Protein AF-A0A3P7MUU9-F1 (afdb_monomer)

pLDDT: mean 81.84, std 16.46, range [28.83, 94.5]

Sequence (126 aa):
MATSKSPADFSVSDIGRLYEIPREAVNALGYQRLLPSNLIKQVDTLGELVTVIREPILEVSSCMSVVRPSFPALRMVLWGPFGTGKSVTLNQAVYLAYTQNMVIVQHPGGKPFVICAFNHHCVNMF

Organism: Cylicostephanus goldi (NCBI:txid71465)

Mean predicted aligned error: 6.77 Å

InterPro domains:
  IPR008092 Small ribosomal subunit protein mS29, metazoa [PR01716] (36-48)
  IPR008092 Small ribosomal subunit protein mS29, metazoa [PR01716] (54-65)
  IPR008092 Small ribosomal subunit protein mS29, metazoa [PR01716] (72-89)
  IPR019368 Small ribosomal subunit protein mS29 [PF10236] (52-109)
  IPR019368 Small ribosomal subunit protein mS29 [PTHR12810] (5-114)
  IPR027417 P-loop containing nucleoside triphosphate hydrolase [G3DSA:3.40.50.300] (55-126)
  IPR027417 P-loop containing nucleoside triphosphate hydrolase [SSF52540] (75-121)

Radius of gyration: 14.42 Å; Cα contacts (8 Å, |Δi|>4): 143; chains: 1; bounding box: 33×36×31 Å

Solvent-accessible surface area (backbone atoms only — not comparable to full-atom values): 8121 Å² total; per-residue (Å²): 130,64,40,83,68,56,65,81,74,61,50,84,88,45,51,73,38,46,30,49,53,56,67,69,56,43,60,75,68,47,36,88,75,66,50,57,71,73,57,39,53,45,27,72,71,69,75,47,52,69,48,68,38,49,69,69,47,50,54,51,41,56,57,58,73,70,66,52,91,92,50,82,78,63,79,47,75,80,82,77,68,88,92,73,48,57,72,56,46,50,52,54,50,51,51,40,38,53,79,67,73,42,59,82,81,82,77,89,62,100,59,91,58,67,56,66,76,41,72,98,68,82,78,86,85,132

Nearest PDB structures (foldseek):
  8any-assembly1_AX  TM=9.379E-01  e=3.685E-05  Homo sapiens
  7pnv-assembly1_X  TM=9.345E-01  e=2.238E-04  Mus musculus
  5aj4-assembly1_Ag  TM=9.241E-01  e=6.445E-04  Sus scrofa
  3j9m-assembly1_AX  TM=8.770E-01  e=2.868E-03  Homo sapiens

Foldseek 3Di:
DADADQLLPDDPVQAFGKHWDDVVLCVVVVVCQQADPVQNVVCVVVVTRIDGHHPVSNVLSVVVVPDDPVDPWDWDWDDDD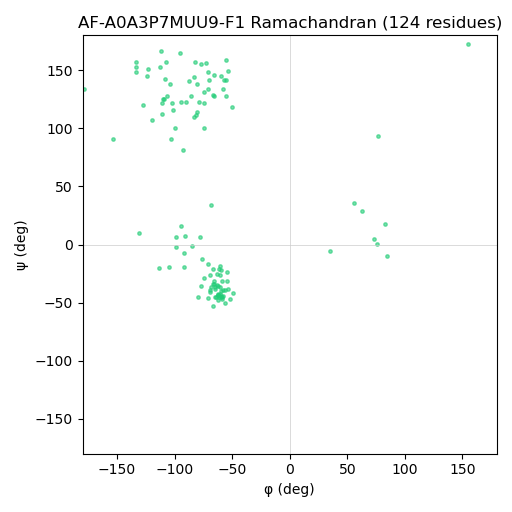PPPCSRVSVVSSVSNLVVVVWDFDDDRDPDTDTGGTDDPDDDDDD

Structure (mmCIF, N/CA/C/O backbone):
data_AF-A0A3P7MUU9-F1
#
_entry.id   AF-A0A3P7MUU9-F1
#
loop_
_atom_site.group_PDB
_atom_site.id
_atom_site.type_symbol
_atom_site.label_atom_id
_atom_site.label_alt_id
_atom_site.label_comp_id
_atom_site.label_asym_id
_atom_site.label_entity_id
_atom_site.label_seq_id
_atom_site.pdbx_PDB_ins_code
_atom_site.Cartn_x
_atom_site.Cartn_y
_atom_site.Cartn_z
_atom_site.occupancy
_atom_site.B_iso_or_equiv
_atom_site.auth_seq_id
_atom_site.auth_comp_id
_atom_site.auth_asym_id
_atom_site.auth_atom_id
_atom_site.pdbx_PDB_model_num
ATOM 1 N N . MET A 1 1 ? -17.676 9.908 -2.618 1.00 55.09 1 MET A N 1
ATOM 2 C CA . MET A 1 1 ? -17.886 8.472 -2.337 1.00 55.09 1 MET A CA 1
ATOM 3 C C . MET A 1 1 ? -16.626 7.726 -2.729 1.00 55.09 1 MET A C 1
ATOM 5 O O . MET A 1 1 ? -16.073 8.048 -3.777 1.00 55.09 1 MET A O 1
ATOM 9 N N . ALA A 1 2 ? -16.141 6.823 -1.875 1.00 69.88 2 ALA A N 1
ATOM 10 C CA . ALA A 1 2 ? -14.999 5.973 -2.192 1.00 69.88 2 ALA A CA 1
ATOM 11 C C . ALA A 1 2 ? -15.395 4.949 -3.268 1.00 69.88 2 ALA A C 1
ATOM 13 O O . ALA A 1 2 ? -16.531 4.476 -3.285 1.00 69.88 2 ALA A O 1
ATOM 14 N N . THR A 1 3 ? -14.489 4.657 -4.198 1.00 77.69 3 THR A N 1
ATOM 15 C CA . THR A 1 3 ? -14.711 3.619 -5.212 1.00 77.69 3 THR A CA 1
ATOM 16 C C . THR A 1 3 ? -14.374 2.238 -4.646 1.00 77.69 3 THR A C 1
ATOM 18 O O . THR A 1 3 ? -13.418 2.107 -3.883 1.00 77.69 3 THR A O 1
ATOM 21 N N . SER A 1 4 ? -15.124 1.207 -5.036 1.00 74.44 4 SER A N 1
ATOM 22 C CA . SER A 1 4 ? -14.898 -0.196 -4.645 1.00 74.44 4 SER A CA 1
ATOM 23 C C . SER A 1 4 ? -14.057 -0.984 -5.664 1.00 74.44 4 SER A C 1
ATOM 25 O O . SER A 1 4 ? -14.042 -2.213 -5.653 1.00 74.44 4 SER A O 1
ATOM 27 N N . LYS A 1 5 ? -13.373 -0.286 -6.580 1.00 82.62 5 LYS A N 1
ATOM 28 C CA . LYS A 1 5 ? -12.503 -0.896 -7.597 1.00 82.62 5 LYS A CA 1
ATOM 29 C C . LYS A 1 5 ? -11.281 -1.577 -6.966 1.00 82.62 5 LYS A C 1
ATOM 31 O O . LYS A 1 5 ? -10.700 -1.059 -6.012 1.00 82.62 5 LYS A O 1
ATOM 36 N N . SER A 1 6 ? -10.842 -2.683 -7.568 1.00 83.19 6 SER A N 1
ATOM 37 C CA . SER A 1 6 ? -9.568 -3.331 -7.235 1.00 83.19 6 SER A CA 1
ATOM 38 C C . SER A 1 6 ? -8.387 -2.483 -7.731 1.00 83.19 6 SER A C 1
ATOM 40 O O . SER A 1 6 ? -8.507 -1.853 -8.786 1.00 83.19 6 SER A O 1
ATOM 42 N N . PRO A 1 7 ? -7.218 -2.494 -7.056 1.00 85.44 7 PRO A N 1
ATOM 43 C CA . PRO A 1 7 ? -6.049 -1.752 -7.524 1.00 85.44 7 PRO A CA 1
ATOM 44 C C . PRO A 1 7 ? -5.528 -2.178 -8.904 1.00 85.44 7 PRO A C 1
ATOM 46 O O . PRO A 1 7 ? -4.814 -1.414 -9.550 1.00 85.44 7 PRO A O 1
ATOM 49 N N . ALA A 1 8 ? -5.899 -3.373 -9.371 1.00 87.25 8 ALA A N 1
ATOM 50 C CA . ALA A 1 8 ? -5.589 -3.850 -10.718 1.00 87.25 8 ALA A CA 1
ATOM 51 C C . ALA A 1 8 ? -6.349 -3.081 -11.817 1.00 87.25 8 ALA A C 1
ATOM 53 O O . ALA A 1 8 ? -5.847 -2.968 -12.931 1.00 87.25 8 ALA A O 1
ATOM 54 N N . ASP A 1 9 ? -7.517 -2.516 -11.493 1.00 90.75 9 ASP A N 1
ATOM 55 C CA . ASP A 1 9 ? -8.423 -1.863 -12.449 1.00 90.75 9 ASP A CA 1
ATOM 56 C C . ASP A 1 9 ? -8.284 -0.331 -12.450 1.00 90.75 9 ASP A C 1
ATOM 58 O O . ASP A 1 9 ? -9.091 0.389 -13.050 1.00 90.75 9 ASP A O 1
ATOM 62 N N . PHE A 1 10 ? -7.302 0.201 -11.719 1.00 92.62 10 PHE A N 1
ATOM 63 C CA . PHE A 1 10 ? -7.080 1.638 -11.643 1.00 92.62 10 PHE A CA 1
ATOM 64 C C . PHE A 1 10 ? -6.526 2.179 -12.958 1.00 92.62 10 PHE A C 1
ATOM 66 O O . PHE A 1 10 ? -5.577 1.652 -13.534 1.00 92.62 10 PHE A O 1
ATOM 73 N N . SER A 1 11 ? -7.106 3.291 -13.402 1.00 93.12 11 SER A N 1
ATOM 74 C CA . SER A 1 11 ? -6.651 4.036 -14.572 1.00 93.12 11 SER A CA 1
ATOM 75 C C . SER A 1 11 ? -6.068 5.388 -14.167 1.00 93.12 11 SER A C 1
ATOM 77 O O . SER A 1 11 ? -6.304 5.875 -13.060 1.00 93.12 11 SER A O 1
ATOM 79 N N . VAL A 1 12 ? -5.367 6.051 -15.091 1.00 94.12 12 VAL A N 1
ATOM 80 C CA . VAL A 1 12 ? -4.849 7.420 -14.888 1.00 94.12 12 VAL A CA 1
ATOM 81 C C . VAL A 1 12 ? -5.972 8.393 -14.489 1.00 94.12 12 VAL A C 1
ATOM 83 O O . VAL A 1 12 ? -5.756 9.306 -13.700 1.00 94.12 12 VAL A O 1
ATOM 86 N N . SER A 1 13 ? -7.203 8.158 -14.960 1.00 94.06 13 SER A N 1
ATOM 87 C CA . SER A 1 13 ? -8.374 8.980 -14.624 1.00 94.06 13 SER A CA 1
ATOM 88 C C . 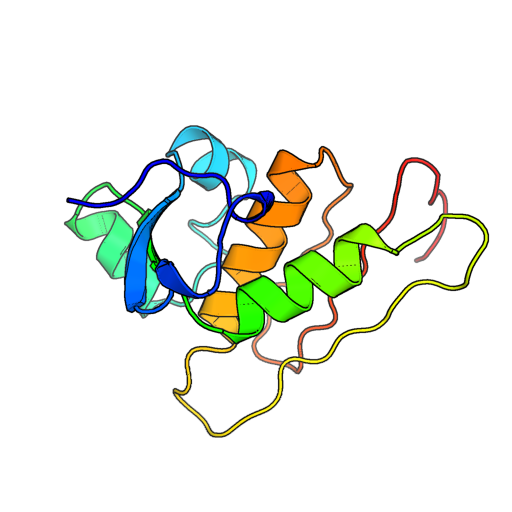SER A 1 13 ? -8.870 8.827 -13.177 1.00 94.06 13 SER A C 1
ATOM 90 O O . SER A 1 13 ? -9.640 9.660 -12.695 1.00 94.06 13 SER A O 1
ATOM 92 N N . ASP A 1 14 ? -8.450 7.766 -12.481 1.00 93.44 14 ASP A N 1
ATOM 93 C CA . ASP A 1 14 ? -8.825 7.498 -11.093 1.00 93.44 14 ASP A CA 1
ATOM 94 C C . ASP A 1 14 ? -7.824 8.094 -10.084 1.00 93.44 14 ASP A C 1
ATOM 96 O O . ASP A 1 14 ? -8.096 8.095 -8.882 1.00 93.44 14 ASP A O 1
ATOM 100 N N . ILE A 1 15 ? -6.693 8.642 -10.547 1.00 94.50 15 ILE A N 1
ATOM 101 C CA . ILE A 1 15 ? -5.696 9.292 -9.686 1.00 94.50 15 ILE A CA 1
ATOM 102 C C . ILE A 1 15 ? -6.351 10.438 -8.899 1.00 94.50 15 ILE A C 1
ATOM 104 O O . ILE A 1 15 ? -7.104 11.250 -9.434 1.00 94.50 15 ILE A O 1
ATOM 108 N N . GLY A 1 16 ? -6.067 10.497 -7.598 1.00 93.62 16 GLY A N 1
ATOM 109 C CA . GLY A 1 16 ? -6.631 11.481 -6.674 1.00 93.62 16 GLY A CA 1
ATOM 110 C C . GLY A 1 16 ? -7.998 11.099 -6.098 1.00 93.62 16 GLY A C 1
ATOM 111 O O . GLY A 1 16 ? -8.442 11.737 -5.143 1.00 93.62 16 GLY A O 1
ATOM 112 N N . ARG A 1 17 ? -8.657 10.048 -6.606 1.00 94.44 17 ARG A N 1
ATOM 113 C CA . ARG A 1 17 ? -9.897 9.532 -6.007 1.00 94.44 17 ARG A CA 1
ATOM 114 C C . ARG A 1 17 ? -9.603 8.715 -4.754 1.00 94.44 17 ARG A C 1
ATOM 116 O O . ARG A 1 17 ? -8.521 8.159 -4.587 1.00 94.44 17 ARG A O 1
ATOM 123 N N . LEU A 1 18 ? -10.599 8.634 -3.879 1.00 93.81 18 LEU A N 1
ATOM 124 C CA . LEU A 1 18 ? -10.582 7.753 -2.718 1.00 93.81 18 LEU A CA 1
ATOM 125 C C . LEU A 1 18 ? -11.112 6.376 -3.107 1.00 93.81 18 LEU A C 1
ATOM 127 O O . LEU A 1 18 ? -12.095 6.275 -3.845 1.00 93.81 18 LEU A O 1
ATOM 131 N N . TYR A 1 19 ? -10.493 5.333 -2.575 1.00 93.94 19 TYR A N 1
ATOM 132 C CA . TYR A 1 19 ? -10.994 3.970 -2.661 1.00 93.94 19 TYR A CA 1
ATOM 133 C C . TYR A 1 19 ? -10.923 3.296 -1.296 1.00 93.94 19 TYR A C 1
ATOM 135 O O . TYR A 1 19 ? -10.092 3.655 -0.455 1.00 93.94 19 TYR A O 1
ATOM 143 N N . GLU A 1 20 ? -11.814 2.340 -1.088 1.00 93.25 20 GLU A N 1
ATOM 144 C CA . GLU A 1 20 ? -11.927 1.596 0.160 1.00 93.25 20 GLU A CA 1
ATOM 145 C C . GLU A 1 20 ? -11.325 0.198 0.004 1.00 93.25 20 GLU A C 1
ATOM 147 O O . GLU A 1 20 ? -11.526 -0.471 -1.010 1.00 93.25 20 GLU A O 1
ATOM 152 N N . ILE A 1 21 ? -10.581 -0.242 1.017 1.00 92.31 21 ILE A N 1
ATOM 153 C CA . ILE A 1 21 ? -10.115 -1.622 1.138 1.00 92.31 21 ILE A CA 1
ATOM 154 C C . ILE A 1 21 ? -11.120 -2.381 2.020 1.00 92.31 21 ILE A C 1
ATOM 156 O O . ILE A 1 21 ? -11.304 -1.985 3.175 1.00 92.31 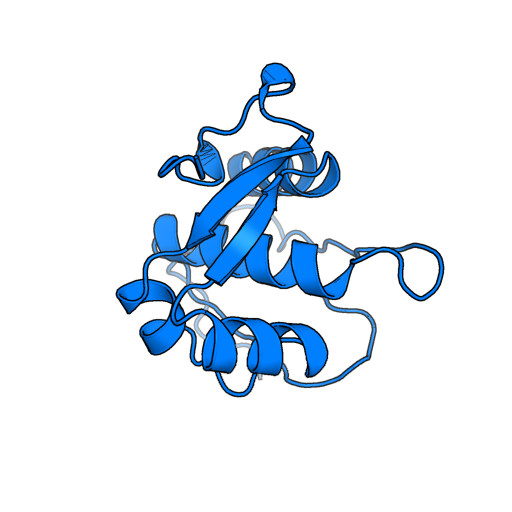21 ILE A O 1
ATOM 160 N N . PRO A 1 22 ? -11.733 -3.478 1.527 1.00 92.31 22 PRO A N 1
ATOM 161 C CA . PRO A 1 22 ? -12.727 -4.245 2.274 1.00 92.31 22 PRO A CA 1
ATOM 162 C C . PRO A 1 22 ? -12.189 -4.744 3.613 1.00 92.31 22 PRO A C 1
ATOM 164 O O . PRO A 1 22 ? -11.041 -5.194 3.712 1.00 92.31 22 PRO A O 1
ATOM 167 N N . ARG A 1 23 ? -13.031 -4.715 4.648 1.00 90.50 23 ARG A N 1
ATOM 168 C CA . ARG A 1 23 ? -12.651 -5.077 6.022 1.00 90.50 23 ARG A CA 1
ATOM 169 C C . ARG A 1 23 ? -12.135 -6.515 6.129 1.00 90.50 23 ARG A C 1
ATOM 171 O O . ARG A 1 23 ? -11.247 -6.794 6.934 1.00 90.50 23 ARG A O 1
ATOM 178 N N . GLU A 1 24 ? -12.643 -7.413 5.296 1.00 91.69 24 GLU A N 1
ATOM 179 C CA . GLU A 1 24 ? -12.192 -8.799 5.187 1.00 91.69 24 GLU A CA 1
ATOM 180 C C . GLU A 1 24 ? -10.705 -8.858 4.819 1.00 91.69 24 GLU A C 1
ATOM 182 O O . GLU A 1 24 ? -9.934 -9.567 5.465 1.00 91.69 24 GLU A O 1
ATOM 187 N N . ALA A 1 25 ? -10.284 -8.052 3.839 1.00 90.88 25 ALA A N 1
ATOM 188 C CA . ALA A 1 25 ? -8.889 -7.960 3.424 1.00 90.88 25 ALA A CA 1
ATOM 189 C C . ALA A 1 25 ? -8.018 -7.289 4.496 1.00 90.88 25 ALA A C 1
ATOM 191 O O . ALA A 1 25 ? -6.907 -7.745 4.754 1.00 90.88 25 ALA A O 1
ATOM 192 N N . VAL A 1 26 ? -8.530 -6.253 5.173 1.00 90.62 26 VAL A N 1
ATOM 193 C CA . VAL A 1 26 ? -7.829 -5.586 6.290 1.00 90.62 26 VAL A CA 1
ATOM 194 C C . VAL A 1 26 ? -7.499 -6.580 7.409 1.00 90.62 26 VAL A C 1
ATOM 196 O O . VAL A 1 26 ? -6.377 -6.588 7.926 1.00 90.62 26 VAL A O 1
ATOM 199 N N . ASN A 1 27 ? -8.457 -7.438 7.763 1.00 90.56 27 ASN A N 1
ATOM 200 C CA . ASN A 1 27 ? -8.278 -8.458 8.792 1.00 90.56 27 ASN A CA 1
ATOM 201 C C . ASN A 1 27 ? -7.337 -9.577 8.328 1.00 90.56 27 ASN A C 1
ATOM 203 O O . ASN A 1 27 ? -6.422 -9.937 9.068 1.00 90.56 27 ASN A O 1
ATOM 207 N N . ALA A 1 28 ? -7.517 -10.087 7.104 1.00 89.75 28 ALA A N 1
ATOM 208 C CA . ALA A 1 28 ? -6.673 -11.144 6.541 1.00 89.75 28 ALA A CA 1
ATOM 209 C C . ALA A 1 28 ? -5.196 -10.724 6.436 1.00 89.75 28 ALA A C 1
ATOM 211 O O . ALA A 1 28 ? -4.300 -11.524 6.697 1.00 89.75 28 ALA A O 1
ATOM 212 N N . LEU A 1 29 ? -4.942 -9.455 6.110 1.00 87.50 29 LEU A N 1
ATOM 213 C CA . LEU A 1 29 ? -3.595 -8.897 5.984 1.00 87.50 29 LEU A CA 1
ATOM 214 C C . LEU A 1 29 ? -2.999 -8.415 7.313 1.00 87.50 29 LEU A C 1
ATOM 216 O O . LEU A 1 29 ? -1.867 -7.940 7.334 1.00 87.50 29 LEU A O 1
ATOM 220 N N . GLY A 1 30 ? -3.727 -8.507 8.432 1.00 86.00 30 GLY A N 1
ATOM 221 C CA . GLY A 1 30 ? -3.214 -8.101 9.745 1.00 86.00 30 GLY A CA 1
ATOM 222 C C . GLY A 1 30 ? -2.870 -6.608 9.837 1.00 86.00 30 GLY A C 1
ATOM 223 O O . GLY A 1 30 ? -1.991 -6.203 10.604 1.00 86.00 30 GLY A O 1
ATOM 224 N N . TYR A 1 31 ? -3.561 -5.768 9.064 1.00 87.25 31 TYR A N 1
ATOM 225 C CA . TYR A 1 31 ? -3.274 -4.337 8.922 1.00 87.25 31 TYR A CA 1
ATOM 226 C C . TYR A 1 31 ? -3.352 -3.535 10.224 1.00 87.25 31 TYR A C 1
ATOM 228 O O . TYR A 1 31 ? -2.659 -2.529 10.362 1.00 87.25 31 TYR A O 1
ATOM 236 N N . GLN A 1 32 ? -4.062 -4.040 11.230 1.00 83.25 32 GLN A N 1
ATOM 237 C CA . GLN A 1 32 ? -4.072 -3.491 12.590 1.00 83.25 32 GLN A CA 1
ATOM 238 C C . GLN A 1 32 ? -2.668 -3.363 13.213 1.00 83.25 32 GLN A C 1
ATOM 240 O O . GLN A 1 32 ? -2.470 -2.563 14.122 1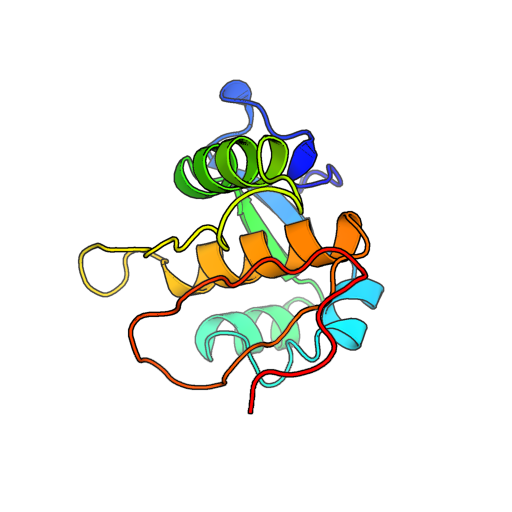.00 83.25 32 GLN A O 1
ATOM 245 N N . ARG A 1 33 ? -1.685 -4.149 12.746 1.00 81.19 33 ARG A N 1
ATOM 246 C CA . ARG A 1 33 ? -0.299 -4.126 13.250 1.00 81.19 33 ARG A CA 1
ATOM 247 C C . ARG A 1 33 ? 0.722 -3.626 12.228 1.00 81.19 33 ARG A C 1
ATOM 249 O O . ARG A 1 33 ? 1.827 -3.257 12.615 1.00 81.19 33 ARG A O 1
ATOM 256 N N . LEU A 1 34 ? 0.378 -3.658 10.940 1.00 82.62 34 LEU A N 1
ATOM 257 C CA . LEU A 1 34 ? 1.311 -3.415 9.833 1.00 82.62 34 LEU A CA 1
ATOM 258 C C . LEU A 1 34 ? 1.139 -2.038 9.176 1.00 82.62 34 LEU A C 1
ATOM 260 O O . LEU A 1 34 ? 2.058 -1.559 8.504 1.00 82.62 34 LEU A O 1
ATOM 264 N N . LEU A 1 35 ? -0.012 -1.387 9.365 1.00 85.50 35 LEU A N 1
ATOM 265 C CA . LEU A 1 35 ? -0.246 -0.047 8.836 1.00 85.50 35 LEU A CA 1
ATOM 266 C C . LEU A 1 35 ? 0.540 1.023 9.616 1.00 85.50 35 LEU A C 1
ATOM 268 O O . LEU A 1 35 ? 0.867 0.847 10.792 1.00 85.50 35 LEU A O 1
ATOM 272 N N . PRO A 1 36 ? 0.820 2.183 8.994 1.00 86.88 36 PRO A N 1
ATOM 273 C CA . PRO A 1 36 ? 1.318 3.349 9.714 1.00 86.88 36 PRO A CA 1
ATOM 274 C C . PRO A 1 36 ? 0.382 3.732 10.867 1.00 86.88 36 PRO A C 1
ATOM 276 O O . PRO A 1 36 ? -0.835 3.728 10.702 1.00 86.88 36 PRO A O 1
ATOM 279 N N . SER A 1 37 ? 0.940 4.150 12.004 1.00 87.06 37 SER A N 1
ATOM 280 C CA . SER A 1 37 ? 0.176 4.464 13.224 1.00 87.06 37 SER A CA 1
ATOM 281 C C . SER A 1 37 ? -0.963 5.466 13.008 1.00 87.06 37 SER A C 1
ATOM 283 O O . SER A 1 37 ? -2.045 5.305 13.564 1.00 87.06 37 SER A O 1
ATOM 285 N N . ASN A 1 38 ? -0.750 6.482 12.170 1.00 88.44 38 ASN A N 1
ATOM 286 C CA . ASN A 1 38 ? -1.785 7.463 11.836 1.00 88.44 38 ASN A CA 1
ATOM 287 C C . ASN A 1 38 ? -2.941 6.844 11.038 1.00 88.44 38 ASN A C 1
ATOM 289 O O . ASN A 1 38 ? -4.087 7.238 11.223 1.00 88.44 38 ASN A O 1
ATOM 293 N N . LEU A 1 39 ? -2.644 5.865 10.180 1.00 88.12 39 LEU A N 1
ATOM 294 C CA . LEU A 1 39 ? -3.652 5.176 9.382 1.00 88.12 39 LEU A CA 1
ATOM 295 C C . LEU A 1 39 ? -4.429 4.164 10.230 1.00 88.12 39 LEU A C 1
ATOM 297 O O . LEU A 1 39 ? -5.637 4.069 10.069 1.00 88.12 39 LEU A O 1
ATOM 301 N N . ILE A 1 40 ? -3.774 3.493 11.186 1.00 91.06 40 ILE A N 1
ATOM 302 C CA . ILE A 1 40 ? -4.460 2.651 12.184 1.00 91.06 40 ILE A CA 1
ATOM 303 C C . ILE A 1 40 ? -5.501 3.484 12.937 1.00 91.06 40 ILE A C 1
ATOM 305 O O . ILE A 1 40 ? -6.672 3.134 12.940 1.00 91.06 40 ILE A O 1
ATOM 309 N N . LYS A 1 41 ? -5.112 4.653 13.465 1.00 92.19 41 LYS A N 1
ATOM 310 C CA . LYS A 1 41 ? -6.046 5.553 14.165 1.00 92.19 41 LYS A CA 1
ATOM 311 C C . LYS A 1 41 ? -7.225 5.985 13.292 1.00 92.19 41 LYS A C 1
ATOM 313 O O . LYS A 1 41 ? -8.340 6.098 13.792 1.00 92.19 41 LYS A O 1
ATOM 318 N N . GLN A 1 42 ? -6.986 6.251 12.006 1.00 91.62 42 GLN A N 1
ATOM 319 C CA . GLN A 1 42 ? -8.052 6.601 11.066 1.00 91.62 42 GLN A CA 1
ATOM 320 C C . GLN A 1 42 ? -9.033 5.437 10.889 1.00 91.62 42 GLN A C 1
ATOM 322 O O . GLN A 1 42 ? -10.238 5.662 10.955 1.00 91.62 42 GLN A O 1
ATOM 327 N N . VAL A 1 43 ? -8.529 4.212 10.720 1.00 91.56 43 VAL A N 1
ATOM 328 C CA . VAL A 1 43 ? -9.365 3.005 10.620 1.00 91.56 43 VAL A CA 1
ATOM 329 C C . VAL A 1 43 ? -10.148 2.776 11.909 1.00 91.56 43 VAL A C 1
ATOM 331 O O . VAL A 1 43 ? -11.343 2.510 11.844 1.00 91.56 43 VAL A O 1
ATOM 334 N N . ASP A 1 44 ? -9.516 2.942 13.071 1.00 91.38 44 ASP A N 1
ATOM 335 C CA . ASP A 1 44 ? -10.177 2.784 14.372 1.00 91.38 44 ASP A CA 1
ATOM 336 C C . ASP A 1 44 ? -11.292 3.821 14.576 1.00 91.38 44 ASP A C 1
ATOM 338 O O . ASP A 1 44 ? -12.321 3.522 15.176 1.00 91.38 44 ASP A O 1
ATOM 342 N N . THR A 1 45 ? -11.102 5.041 14.063 1.00 93.62 45 THR A N 1
ATOM 343 C CA . THR A 1 45 ? -12.069 6.140 14.210 1.00 93.62 45 THR A CA 1
ATOM 344 C C . THR A 1 45 ? -13.228 6.028 13.220 1.00 93.62 45 THR A C 1
ATOM 346 O O . THR A 1 45 ? -14.377 6.245 13.594 1.00 93.62 45 THR A O 1
ATOM 349 N N . LEU A 1 46 ? -12.935 5.733 11.951 1.00 91.88 46 LEU A N 1
ATOM 350 C CA . LEU A 1 46 ? -13.931 5.728 10.874 1.00 91.88 46 LEU A CA 1
ATOM 351 C C . LEU A 1 46 ? -14.569 4.350 10.657 1.00 91.88 46 LEU A C 1
ATOM 353 O O . LEU A 1 46 ? -15.628 4.249 10.048 1.00 91.88 46 LEU A O 1
ATOM 357 N N . GLY A 1 47 ? -13.934 3.280 11.136 1.00 90.31 47 GLY A N 1
ATOM 358 C CA . GLY A 1 47 ? -14.353 1.900 10.890 1.00 90.31 47 GLY A CA 1
ATOM 359 C C . GLY A 1 47 ? -14.081 1.405 9.464 1.00 90.31 47 GLY A C 1
ATOM 360 O O . GLY A 1 47 ? -14.460 0.281 9.132 1.00 90.31 47 GLY A O 1
ATOM 361 N N . GLU A 1 48 ? -13.421 2.201 8.627 1.00 92.19 48 GLU A N 1
ATOM 362 C CA . GLU A 1 48 ? -13.134 1.912 7.219 1.00 92.19 48 GLU A CA 1
ATOM 363 C C . GLU A 1 48 ? -11.669 2.221 6.887 1.00 92.19 48 GLU A C 1
ATOM 365 O O . GLU A 1 48 ? -11.060 3.133 7.456 1.00 92.19 48 GLU A O 1
ATOM 370 N N . LEU A 1 49 ? -11.090 1.465 5.949 1.00 92.38 49 LEU A N 1
ATOM 371 C CA . LEU A 1 49 ? -9.758 1.746 5.416 1.00 92.38 49 LEU A CA 1
ATOM 372 C C . LEU A 1 49 ? -9.880 2.380 4.034 1.00 92.38 49 LEU A C 1
ATOM 374 O O . LEU A 1 49 ? -9.877 1.697 3.012 1.00 92.38 49 LEU A O 1
ATOM 378 N N . VAL A 1 50 ? -9.946 3.708 4.018 1.00 93.25 50 VAL A N 1
ATOM 379 C CA . VAL A 1 50 ? -10.042 4.498 2.789 1.00 93.25 50 VAL A CA 1
ATOM 380 C C . VAL A 1 50 ? -8.714 5.190 2.504 1.00 93.25 50 VAL A C 1
ATOM 382 O O . VAL A 1 50 ? -8.158 5.886 3.358 1.00 93.25 50 VAL A O 1
ATOM 385 N N . THR A 1 51 ? -8.198 5.016 1.286 1.00 92.31 51 THR A N 1
ATOM 386 C CA . THR A 1 51 ? -6.931 5.622 0.850 1.00 92.31 51 THR A CA 1
ATOM 387 C C . THR A 1 51 ? -7.060 6.272 -0.527 1.00 92.31 51 THR A C 1
ATOM 389 O O . THR A 1 51 ? -7.953 5.956 -1.309 1.00 92.31 51 THR A O 1
ATOM 392 N N . VAL A 1 52 ? -6.177 7.229 -0.824 1.00 94.38 52 VAL A N 1
ATOM 393 C CA . VAL A 1 52 ? -6.142 7.922 -2.122 1.00 94.38 52 VAL A CA 1
ATOM 394 C C . VAL A 1 52 ? -5.417 7.060 -3.157 1.00 94.38 52 VAL A C 1
ATOM 396 O O . VAL A 1 52 ? -4.357 6.501 -2.865 1.00 94.38 52 VAL A O 1
ATOM 399 N N . ILE A 1 53 ? -5.945 7.007 -4.379 1.00 94.25 53 ILE A N 1
ATOM 400 C CA . ILE A 1 53 ? -5.276 6.423 -5.545 1.00 94.25 53 ILE A CA 1
ATOM 401 C C . ILE A 1 53 ? -4.179 7.383 -6.006 1.00 94.25 53 ILE A C 1
ATOM 403 O O . ILE A 1 53 ? -4.439 8.547 -6.315 1.00 94.25 53 ILE A O 1
ATOM 407 N N . ARG A 1 54 ? -2.936 6.905 -6.046 1.00 93.12 54 ARG A N 1
ATOM 408 C CA . ARG A 1 54 ? -1.755 7.707 -6.399 1.00 93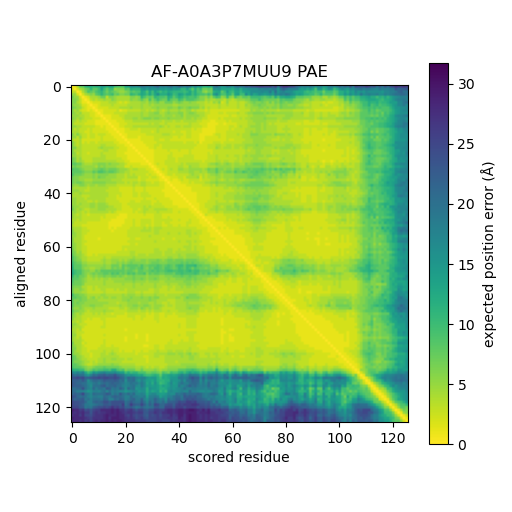.12 54 ARG A CA 1
ATOM 409 C C . ARG A 1 54 ? -1.040 7.060 -7.575 1.00 93.12 54 ARG A C 1
ATOM 411 O O . ARG A 1 54 ? -1.049 5.844 -7.698 1.00 93.12 54 ARG A O 1
ATOM 418 N N . GLU A 1 55 ? -0.368 7.855 -8.392 1.00 94.31 55 GLU A N 1
ATOM 419 C CA . GLU A 1 55 ? 0.374 7.362 -9.560 1.00 94.31 55 GLU A CA 1
ATOM 420 C C . GLU A 1 55 ? 1.315 6.171 -9.264 1.00 94.31 55 GLU A C 1
ATOM 422 O O . GLU A 1 55 ? 1.241 5.184 -9.997 1.00 94.31 55 GLU A O 1
ATOM 427 N N . PRO A 1 56 ? 2.070 6.130 -8.141 1.00 93.50 56 PRO A N 1
ATOM 428 C CA . PRO A 1 56 ? 2.960 5.004 -7.864 1.00 93.50 56 PRO A CA 1
ATOM 429 C C . PRO A 1 56 ? 2.269 3.636 -7.751 1.00 93.50 56 PRO A C 1
ATOM 431 O O . PRO A 1 56 ? 2.911 2.620 -7.999 1.00 93.50 56 PRO A O 1
ATOM 434 N N . ILE A 1 57 ? 0.980 3.563 -7.380 1.00 93.38 57 ILE A N 1
ATOM 435 C CA . ILE A 1 57 ? 0.289 2.262 -7.320 1.00 93.38 57 ILE A CA 1
ATOM 436 C C . ILE A 1 57 ? -0.052 1.731 -8.723 1.00 93.38 57 ILE A C 1
ATOM 438 O O . ILE A 1 57 ? -0.036 0.519 -8.926 1.00 93.38 57 ILE A O 1
ATOM 442 N N . LEU A 1 58 ? -0.274 2.610 -9.708 1.00 93.88 58 LEU A N 1
ATOM 443 C CA . LEU A 1 58 ? -0.479 2.209 -11.106 1.00 93.88 58 LEU A CA 1
ATOM 444 C C . LEU A 1 58 ? 0.819 1.655 -11.709 1.00 93.88 58 LEU A C 1
ATOM 446 O O . LEU A 1 58 ? 0.791 0.642 -12.412 1.00 93.88 58 LEU A O 1
ATOM 450 N N . GLU A 1 59 ? 1.960 2.278 -11.400 1.00 92.00 59 GLU A N 1
ATOM 451 C CA . GLU A 1 59 ? 3.277 1.781 -11.816 1.00 92.00 59 GLU A CA 1
ATOM 452 C C . GLU A 1 59 ? 3.575 0.410 -11.208 1.00 92.00 59 GLU A C 1
ATOM 454 O O . GLU A 1 59 ? 3.950 -0.518 -11.924 1.00 92.00 59 GLU A O 1
ATOM 459 N N . VAL A 1 60 ? 3.347 0.247 -9.899 1.00 91.69 60 VAL A N 1
ATOM 460 C CA . VAL A 1 60 ? 3.526 -1.046 -9.223 1.00 91.69 60 VAL A CA 1
ATOM 461 C C . VAL A 1 60 ? 2.609 -2.110 -9.825 1.00 91.69 60 VAL A C 1
ATOM 463 O O . VAL A 1 60 ? 3.071 -3.219 -10.082 1.00 91.69 60 VAL A O 1
ATOM 466 N N . SER A 1 61 ? 1.347 -1.776 -10.111 1.00 91.94 61 SER A N 1
ATOM 467 C CA . SER A 1 61 ? 0.404 -2.691 -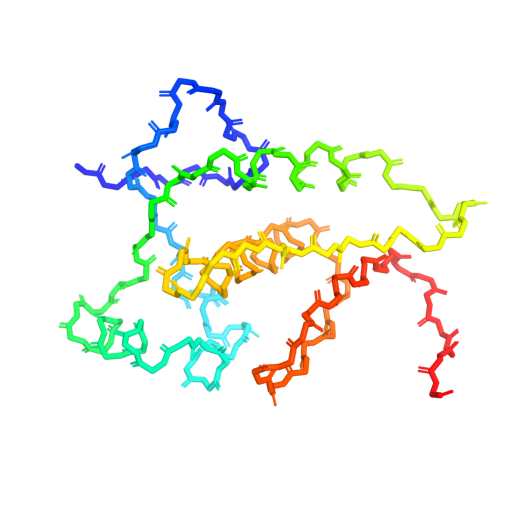10.764 1.00 91.94 61 SER A CA 1
ATOM 468 C C . SER A 1 61 ? 0.892 -3.139 -12.144 1.00 91.94 61 SER A C 1
ATOM 470 O O . SER A 1 61 ? 0.939 -4.336 -12.442 1.00 91.94 61 SER A O 1
ATOM 472 N N . SER A 1 62 ? 1.375 -2.191 -12.949 1.00 92.19 62 SER A N 1
ATOM 473 C CA . SER A 1 62 ? 1.945 -2.465 -14.273 1.00 92.19 62 SER A CA 1
ATOM 474 C C . SER A 1 62 ? 3.176 -3.370 -14.177 1.00 92.19 62 SER A C 1
ATOM 476 O O . SER A 1 62 ? 3.271 -4.370 -14.890 1.00 92.19 62 SER A O 1
ATOM 478 N N . CYS A 1 63 ? 4.083 -3.085 -13.242 1.00 89.62 63 CYS A N 1
ATOM 479 C CA . CYS A 1 63 ? 5.263 -3.901 -12.970 1.00 89.62 63 CYS A CA 1
ATOM 480 C C . CYS A 1 63 ? 4.903 -5.319 -12.505 1.00 89.62 63 CYS A C 1
ATOM 482 O O . CYS A 1 63 ? 5.497 -6.285 -12.980 1.00 89.62 63 CYS A O 1
ATOM 484 N N . MET A 1 64 ? 3.919 -5.467 -11.615 1.00 86.44 64 MET A N 1
ATOM 485 C CA . MET A 1 64 ? 3.456 -6.776 -11.141 1.00 86.44 64 MET A CA 1
ATOM 486 C C . MET A 1 64 ? 2.806 -7.603 -12.257 1.00 86.44 64 MET A C 1
ATOM 488 O O . MET A 1 64 ? 2.989 -8.818 -12.285 1.00 86.44 64 MET A O 1
ATOM 492 N N . SER A 1 65 ? 2.117 -6.963 -13.209 1.00 87.81 65 SER A N 1
ATOM 493 C CA . SER A 1 65 ? 1.439 -7.653 -14.319 1.00 87.81 65 SER A CA 1
ATOM 494 C C . SER A 1 65 ? 2.385 -8.408 -15.265 1.00 87.81 65 SER A C 1
ATOM 496 O O . SER A 1 65 ? 1.983 -9.384 -15.896 1.00 87.81 65 SER A O 1
ATOM 498 N N . VAL A 1 66 ? 3.653 -7.987 -15.350 1.00 87.06 66 VAL A N 1
ATOM 499 C CA . VAL A 1 66 ? 4.657 -8.591 -16.242 1.00 87.06 66 VAL A CA 1
ATOM 500 C C . VAL A 1 66 ? 5.576 -9.590 -15.537 1.00 87.06 66 VAL A C 1
ATOM 502 O O . VAL A 1 66 ? 6.421 -10.206 -16.193 1.00 87.06 66 VAL A O 1
ATOM 505 N N . VAL A 1 67 ? 5.428 -9.780 -14.221 1.00 84.50 67 VAL A N 1
ATOM 506 C CA . VAL A 1 67 ? 6.233 -10.740 -13.453 1.00 84.50 67 VAL A CA 1
ATOM 507 C C . VAL A 1 67 ? 5.917 -12.158 -13.919 1.00 84.50 67 VAL A C 1
ATOM 509 O O . VAL A 1 67 ? 4.763 -12.584 -13.931 1.00 84.50 67 VAL A O 1
ATOM 512 N N . ARG A 1 68 ? 6.957 -12.924 -14.269 1.00 81.88 68 ARG A N 1
ATOM 513 C CA . ARG A 1 68 ? 6.822 -14.340 -14.632 1.00 81.88 68 ARG A CA 1
ATOM 514 C C . ARG A 1 68 ? 7.719 -15.209 -13.752 1.00 81.88 68 ARG A C 1
ATOM 516 O O . ARG A 1 68 ? 8.849 -14.803 -13.485 1.00 81.88 68 ARG A O 1
ATOM 523 N N . PRO A 1 69 ? 7.290 -16.434 -13.396 1.00 79.12 69 PRO A N 1
ATOM 524 C CA . PRO A 1 69 ? 8.097 -17.358 -12.592 1.00 79.12 69 PRO A CA 1
ATOM 525 C C . PRO A 1 69 ? 9.425 -17.773 -13.242 1.00 79.12 69 PRO A C 1
ATOM 527 O O . PRO A 1 69 ? 10.334 -18.219 -12.555 1.00 79.12 69 PRO A O 1
ATOM 530 N N . SER A 1 70 ? 9.541 -17.645 -14.568 1.00 86.19 70 SER A N 1
ATOM 531 C CA . SER A 1 70 ? 10.746 -18.002 -15.325 1.00 86.19 70 SER A CA 1
ATOM 532 C C . SER A 1 70 ? 11.884 -16.984 -15.204 1.00 86.19 70 SER A C 1
ATOM 534 O O . SER A 1 70 ? 12.992 -17.268 -15.650 1.00 86.19 70 SER A O 1
ATOM 536 N N . PHE A 1 71 ? 11.615 -15.790 -14.671 1.00 82.00 71 PHE A N 1
ATOM 537 C CA . PHE A 1 71 ? 12.609 -14.734 -14.496 1.00 82.00 71 PHE A CA 1
ATOM 538 C C . PHE A 1 71 ? 12.978 -14.579 -13.016 1.00 82.00 71 PHE A C 1
ATOM 540 O O . PHE A 1 71 ? 12.186 -14.936 -12.141 1.00 82.00 71 PHE A O 1
ATOM 547 N N . PRO A 1 72 ? 14.164 -14.024 -12.710 1.00 85.44 72 PRO A N 1
ATOM 548 C CA . PRO A 1 72 ? 14.518 -13.656 -11.345 1.00 85.44 72 PRO A CA 1
ATOM 549 C C . PRO A 1 72 ? 13.458 -12.751 -10.704 1.00 85.44 72 PRO A C 1
ATOM 551 O O . PRO A 1 72 ? 12.824 -11.945 -11.385 1.00 85.44 72 PRO A O 1
ATOM 554 N N . ALA A 1 73 ? 13.303 -12.860 -9.382 1.00 80.94 73 ALA A N 1
ATOM 555 C CA . ALA A 1 73 ? 12.326 -12.077 -8.634 1.00 80.94 73 ALA A CA 1
ATOM 556 C C . ALA A 1 73 ? 12.505 -10.566 -8.870 1.00 80.94 73 ALA A C 1
ATOM 558 O O . ALA A 1 73 ? 13.599 -10.019 -8.690 1.00 80.94 73 ALA A O 1
ATOM 559 N N . LEU A 1 74 ? 11.412 -9.893 -9.240 1.00 82.62 74 LEU A N 1
ATOM 560 C CA . LEU A 1 74 ? 11.379 -8.445 -9.415 1.00 82.62 74 LEU A CA 1
ATOM 561 C C . LEU A 1 74 ? 11.589 -7.756 -8.061 1.00 82.62 74 LEU A C 1
ATOM 563 O O . LEU A 1 74 ? 10.888 -8.048 -7.095 1.00 82.62 74 LEU A O 1
ATOM 567 N N . ARG A 1 75 ? 12.540 -6.818 -8.000 1.00 85.19 75 ARG A N 1
ATOM 568 C CA . ARG A 1 75 ? 12.830 -6.019 -6.802 1.00 85.19 75 ARG A CA 1
ATOM 569 C C . ARG A 1 75 ? 12.420 -4.576 -7.048 1.00 85.19 75 ARG A C 1
ATOM 571 O O . ARG A 1 75 ? 13.038 -3.889 -7.854 1.00 85.19 75 ARG A O 1
ATOM 578 N N . MET A 1 76 ? 11.393 -4.124 -6.337 1.00 84.75 76 MET A N 1
ATOM 579 C CA . MET A 1 76 ? 10.912 -2.743 -6.397 1.00 84.75 76 MET A CA 1
ATOM 580 C C . MET A 1 76 ? 11.269 -2.001 -5.111 1.00 84.75 76 MET A C 1
ATOM 582 O O . MET A 1 76 ? 11.193 -2.571 -4.022 1.00 84.75 76 MET A O 1
ATOM 586 N N . VAL A 1 77 ? 11.631 -0.723 -5.242 1.00 87.00 77 VAL A N 1
ATOM 587 C CA . VAL A 1 77 ? 11.936 0.164 -4.114 1.00 87.00 77 VAL A CA 1
ATOM 588 C C . VAL A 1 77 ? 11.102 1.432 -4.244 1.00 87.00 77 VAL A C 1
ATOM 590 O O . VAL A 1 77 ? 11.240 2.177 -5.209 1.00 87.00 77 VAL A O 1
ATOM 593 N N . LEU A 1 78 ? 10.263 1.701 -3.243 1.00 87.62 78 LEU A N 1
ATOM 594 C CA . LEU A 1 78 ? 9.552 2.973 -3.130 1.00 87.62 78 LEU A CA 1
ATOM 595 C C . LEU A 1 78 ? 10.474 4.006 -2.471 1.00 87.62 78 LEU A C 1
ATOM 597 O O . LEU A 1 78 ? 10.768 3.919 -1.276 1.00 87.62 78 LEU A O 1
ATOM 601 N N . TRP A 1 79 ? 10.919 4.993 -3.243 1.00 88.31 79 TRP A N 1
ATOM 602 C CA . TRP A 1 79 ? 11.811 6.067 -2.798 1.00 88.31 79 TRP A CA 1
ATOM 603 C C . TRP A 1 79 ? 11.107 7.431 -2.804 1.00 88.31 79 TRP A C 1
ATOM 605 O O . TRP A 1 79 ? 10.159 7.658 -3.548 1.00 88.31 79 TRP A O 1
ATOM 615 N N . GLY A 1 80 ? 11.563 8.345 -1.944 1.00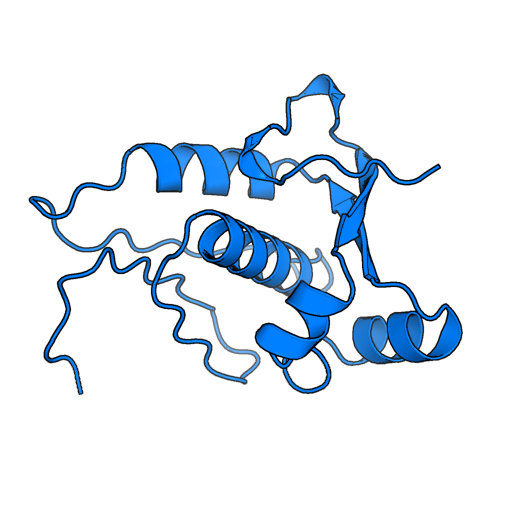 88.31 80 GLY A N 1
ATOM 616 C CA . GLY A 1 80 ? 11.104 9.734 -1.921 1.00 88.31 80 GLY A CA 1
ATOM 617 C C . GLY A 1 80 ? 11.260 10.406 -0.552 1.00 88.31 80 GLY A C 1
ATOM 618 O O . GLY A 1 80 ? 11.551 9.721 0.437 1.00 88.31 80 GLY A O 1
ATOM 619 N N . PRO A 1 81 ? 11.009 11.725 -0.453 1.00 91.25 81 PRO A N 1
ATOM 620 C CA . PRO A 1 81 ? 11.109 12.492 0.794 1.00 91.25 81 PRO A CA 1
ATOM 621 C C . PRO A 1 81 ? 10.269 11.927 1.949 1.00 91.25 81 PRO A C 1
ATOM 623 O O . PRO A 1 81 ? 9.311 11.175 1.737 1.00 91.25 81 PRO A O 1
ATOM 626 N N . PHE A 1 82 ? 10.606 12.272 3.193 1.00 86.25 82 PHE A N 1
ATOM 627 C CA . PHE A 1 82 ? 9.817 11.876 4.366 1.00 86.25 82 PHE A CA 1
ATOM 628 C C . PHE A 1 82 ? 8.372 12.405 4.276 1.00 86.25 82 PHE A C 1
ATOM 630 O O . PHE A 1 82 ? 8.129 13.465 3.713 1.00 86.25 82 PHE A O 1
ATOM 637 N N . GLY A 1 83 ? 7.397 11.639 4.778 1.00 85.50 83 GLY A N 1
ATOM 638 C CA . GLY A 1 83 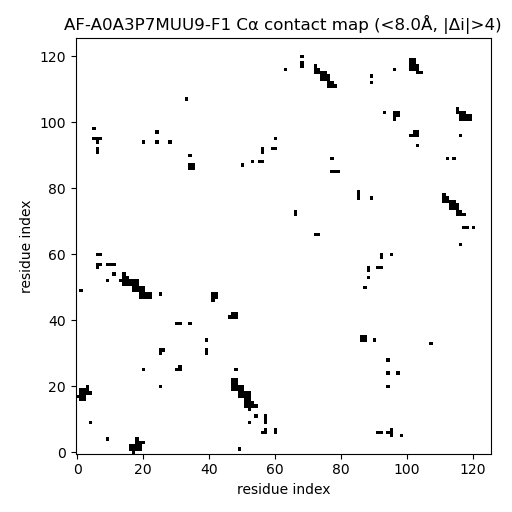? 5.982 12.045 4.770 1.00 85.50 83 GLY A CA 1
ATOM 639 C C . GLY A 1 83 ? 5.254 11.942 3.421 1.00 85.50 83 GLY A C 1
ATOM 640 O O . GLY A 1 83 ? 4.060 12.192 3.356 1.00 85.50 83 GLY A O 1
ATOM 641 N N . THR A 1 84 ? 5.912 11.498 2.347 1.00 89.00 84 THR A N 1
ATOM 642 C CA . THR A 1 84 ? 5.303 11.411 1.001 1.00 89.00 84 THR A CA 1
ATOM 643 C C . THR A 1 84 ? 4.369 10.222 0.783 1.00 89.00 84 THR A C 1
ATOM 645 O O . THR A 1 84 ? 3.930 10.019 -0.341 1.00 89.00 84 THR A O 1
ATOM 648 N N . GLY A 1 85 ? 4.047 9.424 1.806 1.00 88.12 85 GLY A N 1
ATOM 649 C CA . GLY A 1 85 ? 3.069 8.330 1.703 1.00 88.12 85 GLY A CA 1
ATOM 650 C C . GLY A 1 85 ? 3.590 7.004 1.129 1.00 88.12 85 GLY A C 1
ATOM 651 O O . GLY A 1 85 ? 2.784 6.159 0.762 1.00 88.12 85 GLY A O 1
ATOM 652 N N . LYS A 1 86 ? 4.913 6.781 1.091 1.00 89.69 86 LYS A N 1
ATOM 653 C CA . LYS A 1 86 ? 5.526 5.513 0.629 1.00 89.69 86 LYS A CA 1
ATOM 654 C C . LYS A 1 86 ? 4.943 4.275 1.315 1.00 89.69 86 LYS A C 1
ATOM 656 O O . LYS A 1 86 ? 4.582 3.312 0.654 1.00 89.69 86 LYS A O 1
ATOM 661 N N . SER A 1 87 ? 4.811 4.318 2.642 1.00 88.25 87 SER A N 1
ATOM 662 C CA . SER A 1 87 ? 4.239 3.212 3.418 1.00 88.25 87 SER A CA 1
ATOM 663 C C . SER A 1 87 ? 2.763 2.979 3.097 1.00 88.25 87 SER A C 1
ATOM 665 O O . SER A 1 87 ? 2.309 1.845 3.157 1.00 88.25 87 SER A O 1
ATOM 667 N N . VAL A 1 88 ? 2.010 4.025 2.739 1.00 90.00 88 VAL A N 1
ATOM 668 C CA . VAL A 1 88 ? 0.615 3.870 2.302 1.00 90.00 88 VAL A CA 1
ATOM 669 C C . VAL A 1 88 ? 0.598 3.121 0.974 1.00 90.00 88 VAL A C 1
ATOM 671 O O . VAL A 1 88 ? -0.002 2.058 0.910 1.00 90.00 88 VAL A O 1
ATOM 674 N N . THR A 1 89 ? 1.351 3.588 -0.027 1.00 91.31 89 THR A N 1
ATOM 675 C CA . THR A 1 89 ? 1.471 2.922 -1.337 1.00 91.31 89 THR A CA 1
ATOM 676 C C . THR A 1 89 ? 1.945 1.472 -1.227 1.00 91.31 89 THR A C 1
ATOM 678 O O . THR A 1 89 ? 1.415 0.609 -1.918 1.00 91.31 89 THR A O 1
ATOM 681 N N . LEU A 1 90 ? 2.884 1.167 -0.327 1.00 89.94 90 LEU A N 1
ATOM 682 C CA . LEU A 1 90 ? 3.301 -0.212 -0.069 1.00 89.94 90 LEU A CA 1
ATOM 683 C C . LEU A 1 90 ? 2.128 -1.090 0.381 1.00 89.94 90 LEU A C 1
ATOM 685 O O . LEU A 1 90 ? 1.958 -2.184 -0.141 1.00 89.94 90 LEU A O 1
ATOM 689 N N . ASN A 1 91 ? 1.317 -0.624 1.332 1.00 89.56 91 ASN A N 1
ATOM 690 C CA . ASN A 1 91 ? 0.155 -1.391 1.777 1.00 89.56 91 ASN A CA 1
ATOM 691 C C . ASN A 1 91 ? -0.873 -1.534 0.641 1.00 89.56 91 ASN A C 1
ATOM 693 O O . ASN A 1 91 ? -1.411 -2.615 0.449 1.00 89.56 91 ASN A O 1
ATOM 697 N N . GLN A 1 92 ? -1.060 -0.515 -0.203 1.00 91.50 92 GLN A N 1
ATOM 698 C CA . GLN A 1 92 ? -1.896 -0.646 -1.406 1.00 91.50 92 GLN A CA 1
ATOM 699 C C . GLN A 1 92 ? -1.373 -1.744 -2.353 1.00 91.50 92 GLN A C 1
ATOM 701 O O . GLN A 1 92 ? -2.161 -2.526 -2.879 1.00 91.50 92 GLN A O 1
ATOM 706 N N . ALA A 1 93 ? -0.051 -1.853 -2.522 1.00 91.25 93 ALA A N 1
ATOM 707 C CA . ALA A 1 93 ? 0.575 -2.912 -3.313 1.00 91.25 93 ALA A CA 1
ATOM 708 C C . ALA A 1 93 ? 0.442 -4.303 -2.667 1.00 91.25 93 ALA A C 1
ATOM 710 O O . ALA A 1 93 ? 0.230 -5.291 -3.362 1.00 91.25 93 ALA A O 1
ATOM 711 N N . VAL A 1 94 ? 0.515 -4.390 -1.336 1.00 89.88 94 VAL A N 1
ATOM 712 C CA . VAL A 1 94 ? 0.238 -5.633 -0.598 1.00 89.88 94 VAL A CA 1
ATOM 713 C C . VAL A 1 94 ? -1.214 -6.069 -0.807 1.00 89.88 94 VAL A C 1
ATOM 715 O O . VAL A 1 94 ? -1.468 -7.244 -1.058 1.00 89.88 94 VAL A O 1
ATOM 718 N N . TYR A 1 95 ? -2.163 -5.133 -0.764 1.00 91.25 95 TYR A N 1
ATOM 719 C CA . TYR A 1 95 ? -3.562 -5.426 -1.066 1.00 91.25 95 TYR A CA 1
ATOM 720 C C . TYR A 1 95 ? -3.762 -5.856 -2.529 1.00 91.25 95 TYR A C 1
ATOM 722 O O . TYR A 1 95 ? -4.510 -6.793 -2.789 1.00 91.25 95 TYR A O 1
ATOM 730 N N . LEU A 1 96 ? -3.047 -5.254 -3.483 1.00 91.44 96 LEU A N 1
ATOM 731 C CA . LEU A 1 96 ? -3.032 -5.725 -4.873 1.00 91.44 96 LEU A CA 1
ATOM 732 C C . LEU A 1 96 ? -2.516 -7.171 -4.990 1.00 91.44 96 LEU A C 1
ATOM 734 O O . LEU A 1 96 ? -3.114 -7.988 -5.683 1.00 91.44 96 LEU A O 1
ATOM 738 N N . ALA A 1 97 ? -1.432 -7.515 -4.293 1.00 89.31 97 ALA A N 1
ATOM 739 C CA . ALA A 1 97 ? -0.919 -8.886 -4.268 1.00 89.31 97 ALA A CA 1
ATOM 740 C C . ALA A 1 97 ? -1.938 -9.865 -3.653 1.00 89.31 97 ALA A C 1
ATOM 742 O O . ALA A 1 97 ? -2.075 -10.999 -4.114 1.00 89.31 97 ALA A O 1
ATOM 743 N N . TYR A 1 98 ? -2.689 -9.409 -2.645 1.00 89.69 98 TYR A N 1
ATOM 744 C CA . TYR A 1 98 ? -3.749 -10.182 -2.000 1.00 89.69 98 TYR A CA 1
ATOM 745 C C . TYR A 1 98 ? -4.904 -10.482 -2.957 1.00 89.69 98 TYR A C 1
ATOM 747 O O . TYR A 1 98 ? -5.338 -11.628 -3.040 1.00 89.69 98 TYR A O 1
ATOM 755 N N . THR A 1 99 ? -5.367 -9.496 -3.736 1.00 90.25 99 THR A N 1
ATOM 756 C CA . THR A 1 99 ? -6.438 -9.717 -4.727 1.00 90.25 99 THR A CA 1
ATOM 757 C C . THR A 1 99 ? -6.005 -10.630 -5.876 1.00 90.25 99 THR A C 1
ATOM 759 O O . THR A 1 99 ? -6.849 -11.258 -6.512 1.00 90.25 99 THR A O 1
ATOM 762 N N . GLN A 1 100 ? -4.697 -10.754 -6.113 1.00 87.94 100 GLN A N 1
ATOM 763 C CA . GLN A 1 100 ? -4.102 -11.659 -7.100 1.00 87.94 100 GLN A CA 1
ATOM 764 C C . GLN A 1 100 ? -3.747 -13.049 -6.534 1.00 87.94 100 GLN A C 1
ATOM 766 O O . GLN A 1 100 ? -3.130 -13.844 -7.240 1.00 87.94 100 GLN A O 1
ATOM 771 N N . ASN A 1 101 ? -4.136 -13.364 -5.290 1.00 87.62 101 ASN A N 1
ATOM 772 C CA . ASN A 1 101 ? -3.833 -14.631 -4.606 1.00 87.62 101 ASN A CA 1
ATOM 773 C C . ASN A 1 101 ? -2.327 -14.955 -4.529 1.00 87.62 101 ASN A C 1
ATOM 775 O O . ASN A 1 101 ? -1.919 -16.114 -4.632 1.00 87.62 101 ASN A O 1
ATOM 779 N N . MET A 1 102 ? -1.481 -13.936 -4.364 1.00 85.06 102 MET A N 1
ATOM 780 C CA . MET A 1 102 ? -0.039 -14.128 -4.195 1.00 85.06 102 MET A CA 1
ATOM 781 C C . MET A 1 102 ? 0.329 -14.463 -2.746 1.00 85.06 102 MET A C 1
ATOM 783 O O . MET A 1 102 ? -0.376 -14.104 -1.801 1.00 85.06 102 MET A O 1
ATOM 787 N N . VAL A 1 103 ? 1.488 -15.100 -2.560 1.00 83.81 103 VAL A N 1
ATOM 788 C CA . VAL A 1 103 ? 2.065 -15.297 -1.223 1.00 83.81 103 VAL A CA 1
ATOM 789 C C . VAL A 1 103 ? 2.733 -13.998 -0.778 1.00 83.81 103 VAL A C 1
ATOM 791 O O . VAL A 1 103 ? 3.629 -13.486 -1.451 1.00 83.81 103 VAL A O 1
ATOM 794 N N . ILE A 1 104 ? 2.302 -13.472 0.368 1.00 84.00 104 ILE A N 1
ATOM 795 C CA . ILE A 1 104 ? 2.743 -12.180 0.897 1.00 84.00 104 ILE A CA 1
ATOM 796 C C . ILE A 1 104 ? 3.619 -12.406 2.126 1.00 84.00 104 ILE A C 1
ATOM 798 O O . ILE A 1 104 ? 3.194 -13.015 3.105 1.00 84.00 104 ILE A O 1
ATOM 802 N N . VAL A 1 105 ? 4.826 -11.843 2.099 1.00 83.19 105 VAL A N 1
ATOM 803 C CA . VAL A 1 105 ? 5.715 -11.765 3.262 1.00 83.19 105 VAL A CA 1
ATOM 804 C C . VAL A 1 105 ? 5.977 -10.293 3.553 1.00 83.19 105 VAL A C 1
ATOM 806 O O . VAL A 1 105 ? 6.689 -9.622 2.809 1.00 83.19 105 VAL A O 1
ATOM 809 N N . GLN A 1 106 ? 5.386 -9.776 4.631 1.00 77.00 106 GLN A N 1
ATOM 810 C CA . GLN A 1 106 ? 5.547 -8.382 5.044 1.00 77.00 106 GLN A CA 1
ATOM 811 C C . GLN A 1 106 ? 6.360 -8.307 6.337 1.00 77.00 106 GLN A C 1
ATOM 813 O O . GLN A 1 106 ? 5.972 -8.860 7.363 1.00 77.00 106 GLN A O 1
ATOM 818 N N . HIS A 1 107 ? 7.486 -7.593 6.296 1.00 74.75 107 HIS A N 1
ATOM 819 C CA . HIS A 1 107 ? 8.277 -7.317 7.490 1.00 74.75 107 HIS A CA 1
ATOM 820 C C . HIS A 1 107 ? 7.811 -6.007 8.150 1.00 74.75 107 HIS A C 1
ATOM 822 O O . HIS A 1 107 ? 7.843 -4.955 7.502 1.00 74.75 107 HIS A O 1
ATOM 828 N N . PRO A 1 108 ? 7.403 -6.025 9.429 1.00 65.06 108 PRO A N 1
ATOM 829 C CA . PRO A 1 108 ? 7.080 -4.810 10.163 1.00 65.06 108 PRO A CA 1
ATOM 830 C C . PRO A 1 108 ? 8.368 -4.060 10.533 1.00 65.06 108 PRO A C 1
ATOM 832 O O . PRO A 1 108 ? 9.046 -4.401 11.497 1.00 65.06 108 PRO A O 1
ATOM 835 N N . GLY A 1 109 ? 8.729 -3.021 9.779 1.00 56.53 109 GLY A N 1
ATOM 836 C CA . GLY A 1 109 ? 9.855 -2.160 10.146 1.00 56.53 109 GLY A CA 1
ATOM 837 C C . GLY A 1 109 ? 10.084 -1.019 9.163 1.00 56.53 109 GLY A C 1
ATOM 838 O O . GLY A 1 109 ? 10.108 -1.243 7.964 1.00 56.53 109 GLY A O 1
ATOM 839 N N . GLY A 1 110 ? 10.278 0.208 9.661 1.00 47.03 110 GLY A N 1
ATOM 840 C CA . GLY A 1 110 ? 10.434 1.450 8.878 1.00 47.03 110 GLY A CA 1
ATOM 841 C C . GLY A 1 110 ? 11.723 1.586 8.049 1.00 47.03 110 GLY A C 1
ATOM 842 O O . GLY A 1 110 ? 12.257 2.686 7.930 1.00 47.03 110 GLY A O 1
ATOM 843 N N . LYS A 1 111 ? 12.244 0.485 7.506 1.00 51.09 111 LYS A N 1
ATOM 844 C CA . LYS A 1 111 ? 13.402 0.424 6.599 1.00 51.09 111 LYS A CA 1
ATOM 845 C C . LYS A 1 111 ? 12.919 0.414 5.137 1.00 51.09 111 LYS A C 1
ATOM 847 O O . LYS A 1 111 ? 11.726 0.222 4.916 1.00 51.09 111 LYS A O 1
ATOM 852 N N . PRO A 1 112 ? 13.784 0.660 4.131 1.00 47.84 112 PRO A N 1
ATOM 853 C CA . PRO A 1 112 ? 13.397 0.538 2.724 1.00 47.84 112 PRO A CA 1
ATOM 854 C C . PRO A 1 112 ? 12.720 -0.812 2.473 1.00 47.84 112 PRO A C 1
ATOM 856 O O . PRO A 1 112 ? 13.299 -1.869 2.714 1.00 47.84 112 PRO A O 1
ATOM 859 N N . PHE A 1 113 ? 11.461 -0.749 2.049 1.00 52.88 113 PHE A N 1
ATOM 860 C CA . PHE A 1 113 ? 10.620 -1.918 1.852 1.00 52.88 113 PHE A CA 1
ATOM 861 C C . PHE A 1 113 ? 10.857 -2.480 0.455 1.00 52.88 113 PHE A C 1
ATOM 863 O O . PHE A 1 113 ? 10.760 -1.750 -0.532 1.00 52.88 113 PHE A O 1
ATOM 870 N N . VAL A 1 114 ? 11.152 -3.775 0.389 1.00 49.94 114 VAL A N 1
ATOM 871 C CA . VAL A 1 114 ? 11.238 -4.531 -0.859 1.00 49.94 114 VAL A CA 1
ATOM 872 C C . VAL A 1 114 ? 9.956 -5.342 -0.983 1.00 49.94 114 VAL A C 1
ATOM 874 O O . VAL A 1 114 ? 9.639 -6.135 -0.098 1.00 49.94 114 VAL A O 1
ATOM 877 N N . ILE A 1 115 ? 9.213 -5.138 -2.067 1.00 53.75 115 ILE A N 1
ATOM 878 C CA . ILE A 1 115 ? 8.114 -6.032 -2.437 1.00 53.75 115 ILE A CA 1
ATOM 879 C C . ILE A 1 115 ? 8.749 -7.221 -3.158 1.00 53.75 115 ILE A C 1
ATOM 881 O O . ILE A 1 115 ? 9.269 -7.054 -4.260 1.00 53.75 115 ILE A O 1
ATOM 885 N N . CYS A 1 116 ? 8.714 -8.403 -2.544 1.00 49.56 116 CYS A N 1
ATOM 886 C CA . CYS A 1 116 ? 9.027 -9.658 -3.222 1.00 49.56 116 CYS A CA 1
ATOM 887 C C . CYS A 1 116 ? 7.706 -10.336 -3.593 1.00 49.56 116 CYS A C 1
ATOM 889 O O . CYS A 1 116 ? 7.054 -10.932 -2.738 1.00 49.56 116 CYS A O 1
ATOM 891 N N . ALA A 1 117 ? 7.290 -10.213 -4.852 1.00 51.53 117 ALA A N 1
ATOM 892 C CA . ALA A 1 117 ? 6.138 -10.947 -5.361 1.00 51.53 117 ALA A CA 1
ATOM 893 C C . ALA A 1 117 ? 6.575 -12.379 -5.705 1.00 51.53 117 ALA A C 1
ATOM 895 O O . ALA A 1 117 ? 7.382 -12.581 -6.615 1.00 51.53 117 ALA A O 1
ATOM 896 N N . PHE A 1 118 ? 6.055 -13.366 -4.973 1.00 48.97 118 PHE A N 1
ATOM 897 C CA . PHE A 1 118 ? 6.273 -14.783 -5.254 1.00 48.97 118 PHE A CA 1
ATOM 898 C C . PHE A 1 118 ? 4.975 -15.412 -5.753 1.00 48.97 118 PHE A C 1
ATOM 900 O O . PHE A 1 118 ? 3.941 -15.346 -5.087 1.00 48.97 118 PHE A O 1
ATOM 907 N N . ASN A 1 119 ? 5.034 -16.040 -6.926 1.00 48.88 119 ASN A N 1
ATOM 908 C CA . ASN A 1 119 ? 3.895 -16.729 -7.518 1.00 48.88 119 ASN A CA 1
ATOM 909 C C . ASN A 1 119 ? 4.046 -18.241 -7.280 1.00 48.88 119 ASN A C 1
ATOM 911 O O . ASN A 1 119 ? 5.029 -18.807 -7.746 1.00 48.88 119 ASN A O 1
ATOM 915 N N . HIS A 1 120 ? 3.123 -18.832 -6.505 1.00 46.81 120 HIS A N 1
ATOM 916 C CA . HIS A 1 120 ? 2.857 -20.249 -6.146 1.00 46.81 120 HIS A CA 1
ATOM 917 C C . HIS A 1 120 ? 3.997 -21.291 -5.960 1.00 46.81 120 HIS A C 1
ATOM 919 O O . HIS A 1 120 ? 3.709 -22.405 -5.529 1.00 46.81 120 HIS A O 1
ATOM 925 N N . HIS A 1 121 ? 5.270 -20.978 -6.218 1.00 40.03 121 HIS A N 1
ATOM 926 C CA . HIS A 1 121 ? 6.356 -21.961 -6.322 1.00 40.03 121 HIS A CA 1
ATOM 927 C C . HIS A 1 121 ? 7.626 -21.660 -5.512 1.00 40.03 121 HIS A C 1
ATOM 929 O O . HIS A 1 121 ? 8.608 -22.383 -5.654 1.00 40.03 121 HIS A O 1
ATOM 935 N N . CYS A 1 122 ? 7.637 -20.676 -4.610 1.00 37.00 122 CYS A N 1
ATOM 936 C CA . CYS A 1 122 ? 8.802 -20.459 -3.743 1.00 37.00 122 CYS A CA 1
ATOM 937 C C . CYS A 1 122 ? 8.678 -21.202 -2.412 1.00 37.00 122 CYS A C 1
ATOM 939 O O . CYS A 1 122 ? 8.347 -20.638 -1.373 1.00 37.00 122 CYS A O 1
ATOM 941 N N . VAL A 1 123 ? 9.006 -22.493 -2.482 1.00 33.69 123 VAL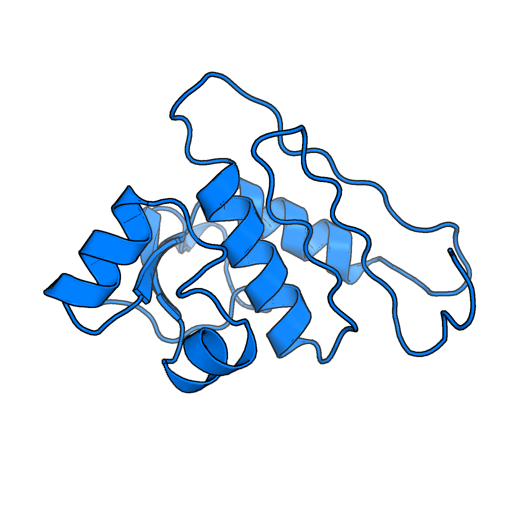 A N 1
ATOM 942 C CA . VAL A 1 123 ? 9.639 -23.230 -1.387 1.00 33.69 123 VAL A CA 1
ATOM 943 C C . VAL A 1 123 ? 11.104 -22.772 -1.342 1.00 33.69 123 VAL A C 1
ATOM 945 O O . VAL A 1 123 ? 11.767 -22.759 -2.375 1.00 33.69 123 VAL A O 1
ATOM 948 N N . ASN A 1 124 ? 11.589 -22.419 -0.151 1.00 29.81 124 ASN A N 1
ATOM 949 C CA . ASN A 1 124 ? 12.971 -22.055 0.199 1.00 29.81 124 ASN A CA 1
ATOM 950 C C . ASN A 1 124 ? 13.468 -20.656 -0.194 1.00 29.81 124 ASN A C 1
ATOM 952 O O . ASN A 1 124 ? 14.085 -20.468 -1.235 1.00 29.81 124 ASN A O 1
ATOM 956 N N . MET A 1 125 ? 13.335 -19.718 0.746 1.00 28.83 125 MET A N 1
ATOM 957 C CA . MET A 1 125 ? 14.384 -18.740 1.067 1.00 28.83 125 MET A CA 1
ATOM 958 C C . MET A 1 125 ? 14.204 -18.306 2.532 1.00 28.83 125 MET A C 1
ATOM 960 O O . MET A 1 125 ? 13.432 -17.395 2.828 1.00 28.83 125 MET A O 1
ATOM 964 N N . PHE A 1 126 ? 14.877 -19.029 3.431 1.00 33.00 126 PHE A N 1
ATOM 965 C CA . PHE A 1 126 ? 15.427 -18.466 4.666 1.00 33.00 126 PHE A CA 1
ATOM 966 C C . PHE A 1 126 ? 16.833 -17.951 4.355 1.00 33.00 126 PHE A C 1
ATOM 968 O O . PHE A 1 126 ? 17.503 -18.600 3.516 1.00 33.00 126 PHE A O 1
#

Secondary structure (DSSP, 8-state):
--B---GGG--GGGTT-EEEEPHHHHHHTTHHHHS-HHHHHHHHHHSSEEEE--HHHHHHHHHHHT--TTSPPPEEE---STTSSHHHHHHHHHHHHHHTT-B-----SSSPPEEE-B-S------